Protein AF-A0A497DBG1-F1 (afdb_monomer)

pLDDT: mean 91.5, std 8.13, range [53.25, 97.5]

Mean predicted aligned error: 3.63 Å

Foldseek 3Di:
DDDDFPDWDQDPVGIETEAEDADPPDDDDPDPVCCVVPVPYHYYYDYPVCPVVVVPVD

Secondary structure (DSSP, 8-stat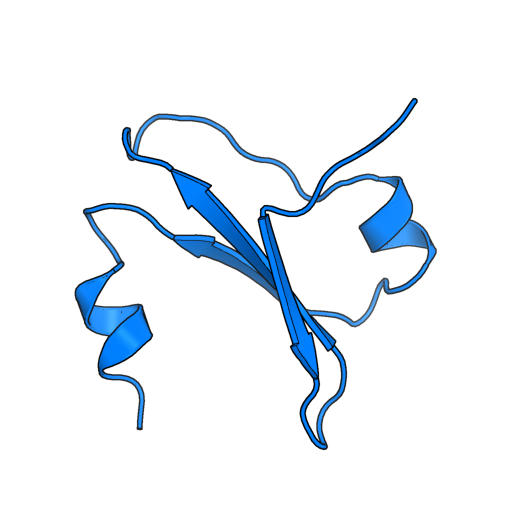e):
-----SEEEEETTEEEEEEE-SSTT------HHHHHH-TTSEEEEE-TTTHHHHHH--

Radius of gyration: 11.98 Å; Cα contacts (8 Å, |Δi|>4): 68; chains: 1; bounding box: 32×16×30 Å

Solvent-accessible surface area (backbone atoms only — not comparable to full-atom values): 3845 Å² total; per-residue (Å²): 132,91,77,84,69,82,42,78,48,82,52,101,92,44,50,37,38,37,40,79,39,85,52,75,85,60,87,82,72,82,47,70,64,52,48,68,77,42,67,86,41,51,77,48,80,42,23,79,89,47,43,66,60,66,77,62,71,126

Sequence (58 aa):
NNQEIDWIEETEKGLNAFEIKWNPKSKARVPSQWQKAYGYSHFQVIDSENFLDFITDT

Nearest PDB structures (foldseek):
  6bm9-assembly2_C  TM=4.088E-01  e=9.997E-01  Escherichia coli
  2bh1-assembly2_Y  TM=4.552E-01  e=3.010E+00  Vibrio cholerae
  6bm9-assembly1_B  TM=4.106E-01  e=1.411E+00  Escherichia coli
  6bm9-assembly2_D  TM=4.104E-01  e=1.735E+00  Escherichia coli
  6bm9-assembly1_A  TM=4.082E-01  e=2.133E+00  Escherichia coli

Structure (mmCIF, N/CA/C/O backbone):
data_AF-A0A497DBG1-F1
#
_entry.id   AF-A0A497DBG1-F1
#
loop_
_atom_site.group_PDB
_atom_site.id
_atom_site.type_symbol
_atom_site.label_atom_id
_atom_site.label_alt_id
_atom_site.label_comp_id
_atom_site.label_asym_id
_atom_site.label_entity_id
_atom_site.label_seq_id
_atom_site.pdbx_PDB_ins_code
_atom_site.Cartn_x
_atom_site.Cartn_y
_atom_site.Cartn_z
_atom_site.occupancy
_atom_site.B_iso_or_equiv
_atom_site.auth_seq_id
_atom_site.auth_comp_id
_atom_site.auth_asym_id
_atom_site.auth_atom_id
_atom_site.pdbx_PDB_model_num
ATOM 1 N N . ASN A 1 1 ? 16.557 2.251 3.625 1.00 58.50 1 ASN A N 1
ATOM 2 C CA . ASN A 1 1 ? 15.274 1.996 4.316 1.00 58.50 1 ASN A CA 1
ATOM 3 C C . ASN A 1 1 ? 14.571 0.853 3.625 1.00 58.50 1 ASN A C 1
ATOM 5 O O . ASN A 1 1 ? 14.304 0.971 2.435 1.00 58.50 1 ASN A O 1
ATOM 9 N N . ASN A 1 2 ? 14.305 -0.229 4.347 1.00 72.12 2 ASN A N 1
ATOM 10 C CA . ASN A 1 2 ? 13.533 -1.357 3.833 1.00 72.12 2 ASN A CA 1
ATOM 11 C C . ASN A 1 2 ? 12.061 -0.946 3.884 1.00 72.12 2 ASN A C 1
ATOM 13 O O . ASN A 1 2 ? 11.570 -0.612 4.959 1.00 72.12 2 ASN A O 1
ATOM 17 N N . GLN A 1 3 ? 11.417 -0.844 2.724 1.00 83.56 3 GLN A N 1
ATOM 18 C CA . GLN A 1 3 ? 9.994 -0.531 2.635 1.00 83.56 3 GLN A CA 1
ATOM 19 C C . GLN A 1 3 ? 9.282 -1.813 2.225 1.00 83.56 3 GLN A C 1
ATOM 21 O O . GLN A 1 3 ? 9.608 -2.376 1.182 1.00 83.56 3 GLN A O 1
ATOM 26 N N . GLU A 1 4 ? 8.396 -2.278 3.092 1.00 91.25 4 GLU A N 1
ATOM 27 C CA . GLU A 1 4 ? 7.588 -3.477 2.904 1.00 91.25 4 GLU A CA 1
ATOM 28 C C . GLU A 1 4 ? 6.313 -3.141 2.124 1.00 91.25 4 GLU A C 1
ATOM 30 O O . GLU A 1 4 ? 5.876 -1.987 2.102 1.00 91.25 4 GLU A O 1
ATOM 35 N N . ILE A 1 5 ? 5.773 -4.154 1.454 1.00 94.06 5 ILE A N 1
ATOM 36 C CA . ILE A 1 5 ? 4.420 -4.192 0.906 1.00 94.06 5 ILE A CA 1
ATOM 37 C C . ILE A 1 5 ? 3.860 -5.540 1.344 1.00 94.06 5 ILE A C 1
ATOM 39 O O . ILE A 1 5 ? 4.506 -6.559 1.090 1.00 94.06 5 ILE A O 1
ATOM 43 N N . ASP A 1 6 ? 2.692 -5.539 1.981 1.00 95.94 6 ASP A N 1
ATOM 44 C CA . ASP A 1 6 ? 2.096 -6.757 2.542 1.00 95.94 6 ASP A CA 1
ATOM 45 C C . ASP A 1 6 ? 1.763 -7.786 1.447 1.00 95.94 6 ASP A C 1
ATOM 47 O O . ASP A 1 6 ? 1.955 -8.989 1.632 1.00 95.94 6 ASP A O 1
ATOM 51 N N . TRP A 1 7 ? 1.282 -7.321 0.288 1.00 95.88 7 TRP A N 1
ATOM 52 C CA . TRP A 1 7 ? 0.925 -8.180 -0.841 1.00 95.88 7 TRP A CA 1
ATOM 53 C C . TRP A 1 7 ? 1.126 -7.479 -2.193 1.00 95.88 7 TRP A C 1
ATOM 55 O O . TRP A 1 7 ? 0.707 -6.340 -2.394 1.00 95.88 7 TRP A O 1
ATOM 65 N N . ILE A 1 8 ? 1.764 -8.179 -3.135 1.00 95.38 8 ILE A N 1
ATOM 66 C CA . ILE A 1 8 ? 1.876 -7.797 -4.547 1.00 95.38 8 ILE A CA 1
ATOM 67 C C . ILE A 1 8 ? 1.194 -8.859 -5.414 1.00 95.38 8 ILE A C 1
ATOM 69 O O . ILE A 1 8 ? 1.421 -10.056 -5.225 1.00 95.38 8 ILE A O 1
ATOM 73 N N . GLU A 1 9 ? 0.412 -8.415 -6.391 1.00 94.81 9 GLU A N 1
ATOM 74 C CA . GLU A 1 9 ? -0.209 -9.252 -7.417 1.00 94.81 9 GLU A CA 1
ATOM 75 C C . GLU A 1 9 ? 0.256 -8.820 -8.815 1.00 94.81 9 GLU A C 1
ATOM 77 O O . GLU A 1 9 ? 0.432 -7.629 -9.082 1.00 94.81 9 GLU A O 1
ATOM 82 N N . GLU A 1 10 ? 0.450 -9.785 -9.715 1.00 94.69 10 GLU A N 1
ATOM 83 C CA . GLU A 1 10 ? 0.750 -9.547 -11.128 1.00 94.69 10 GLU A CA 1
ATOM 84 C C . GLU A 1 10 ? -0.433 -9.971 -12.001 1.00 94.69 10 GLU A C 1
ATOM 86 O O . GLU A 1 10 ? -0.975 -11.066 -11.860 1.00 94.69 10 GLU A O 1
ATOM 91 N N . THR A 1 11 ? -0.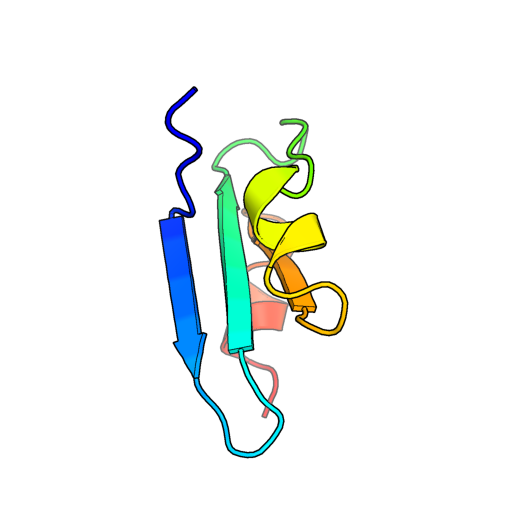810 -9.097 -12.930 1.00 91.12 11 THR A N 1
ATOM 92 C CA . THR A 1 11 ? -1.873 -9.323 -13.913 1.00 91.12 11 THR A CA 1
ATOM 93 C C . THR A 1 11 ? -1.374 -8.958 -15.310 1.00 91.12 11 THR A C 1
ATOM 95 O O . THR A 1 11 ? -0.336 -8.313 -15.460 1.00 91.12 11 THR A O 1
ATOM 98 N N . GLU A 1 12 ? -2.150 -9.261 -16.354 1.00 92.44 12 GLU A N 1
ATOM 99 C CA . GLU A 1 12 ? -1.839 -8.802 -17.720 1.00 92.44 12 GLU A CA 1
ATOM 100 C C . GLU A 1 12 ? -1.751 -7.267 -17.842 1.00 92.44 12 GLU A C 1
ATOM 102 O O . GLU A 1 12 ? -1.117 -6.749 -18.760 1.00 92.44 12 GLU A O 1
ATOM 107 N N . LYS A 1 13 ? -2.371 -6.523 -16.913 1.00 88.62 13 LYS A N 1
ATOM 108 C CA . LYS A 1 13 ? -2.339 -5.052 -16.864 1.00 88.62 13 LYS A CA 1
ATOM 109 C C . LYS A 1 13 ? -1.131 -4.503 -16.092 1.00 88.62 13 LYS A C 1
ATOM 111 O O . LYS A 1 13 ? -0.935 -3.289 -16.077 1.00 88.62 13 LYS A O 1
ATOM 116 N N . GLY A 1 14 ? -0.328 -5.368 -15.471 1.00 91.25 14 GLY A N 1
ATOM 117 C CA . GLY A 1 14 ? 0.837 -5.010 -14.666 1.00 91.25 14 GLY A CA 1
ATOM 118 C C . GLY A 1 14 ? 0.695 -5.390 -13.192 1.00 91.25 14 GLY A C 1
ATOM 119 O O . GLY A 1 14 ? -0.089 -6.270 -12.831 1.00 91.25 14 GLY A O 1
ATOM 120 N N . LEU A 1 15 ? 1.490 -4.725 -12.349 1.00 94.88 15 LEU A N 1
ATOM 121 C CA . LEU A 1 15 ? 1.570 -4.990 -10.913 1.00 94.88 15 LEU A CA 1
ATOM 122 C C . LEU A 1 15 ? 0.556 -4.166 -10.112 1.00 94.88 15 LEU A C 1
ATOM 124 O O . LEU A 1 15 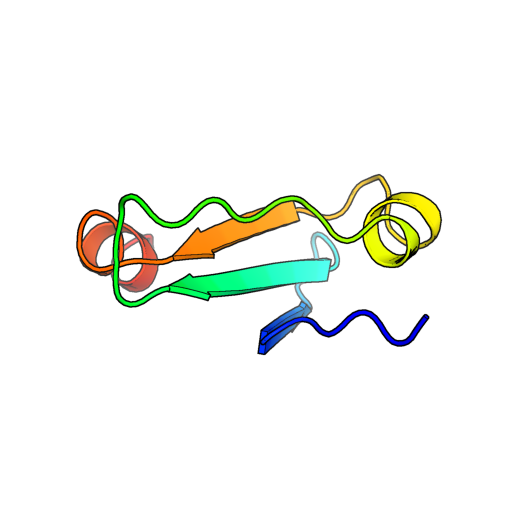? 0.401 -2.963 -10.341 1.00 94.88 15 LEU A O 1
ATOM 128 N N . ASN A 1 16 ? -0.036 -4.807 -9.108 1.00 94.69 16 ASN A N 1
ATOM 129 C CA . ASN A 1 16 ? -0.852 -4.189 -8.070 1.00 94.69 16 ASN A CA 1
ATOM 130 C C . ASN A 1 16 ? -0.202 -4.434 -6.704 1.00 94.69 16 ASN A C 1
ATOM 132 O O . ASN A 1 16 ? 0.290 -5.529 -6.435 1.00 94.69 16 ASN A O 1
ATOM 136 N N . ALA A 1 17 ? -0.193 -3.418 -5.847 1.00 95.81 17 ALA A N 1
ATOM 137 C CA . ALA A 1 17 ? 0.296 -3.511 -4.478 1.00 95.81 17 ALA A CA 1
ATOM 138 C C . ALA A 1 17 ? -0.816 -3.199 -3.479 1.00 95.81 17 ALA A C 1
ATOM 140 O O . ALA A 1 17 ? -1.605 -2.269 -3.671 1.00 95.81 17 ALA A O 1
ATOM 141 N N . PHE A 1 18 ? -0.821 -3.944 -2.381 1.00 96.12 18 PHE A N 1
ATOM 142 C CA . PHE A 1 18 ? -1.825 -3.841 -1.339 1.00 96.12 18 PHE A CA 1
ATOM 143 C C . PHE A 1 18 ? -1.172 -3.709 0.031 1.00 96.12 18 PHE A C 1
ATOM 145 O O . PHE A 1 18 ? -0.194 -4.389 0.345 1.00 96.12 18 PHE A O 1
ATOM 152 N N . GLU A 1 19 ? -1.752 -2.839 0.848 1.00 97.12 19 GLU A N 1
ATOM 153 C CA . GLU A 1 19 ? -1.428 -2.687 2.261 1.00 97.12 19 GLU A CA 1
ATOM 154 C C . GLU A 1 19 ? -2.659 -3.052 3.088 1.00 97.12 19 GLU A C 1
ATOM 156 O O . GLU A 1 19 ? -3.735 -2.490 2.871 1.00 97.12 19 GLU A O 1
ATOM 161 N N . ILE A 1 20 ? -2.513 -3.948 4.059 1.00 96.75 20 ILE A N 1
ATOM 162 C CA . ILE A 1 20 ? -3.635 -4.440 4.859 1.00 96.75 20 ILE A CA 1
ATOM 163 C C . ILE A 1 20 ? -3.599 -3.774 6.234 1.00 96.75 20 ILE A C 1
ATOM 165 O O . ILE A 1 20 ? -2.607 -3.821 6.967 1.00 96.75 20 ILE A O 1
ATOM 169 N N . LYS A 1 21 ? -4.703 -3.129 6.620 1.00 96.06 21 LYS A N 1
ATOM 170 C CA . LYS A 1 21 ? -4.833 -2.435 7.904 1.00 96.06 21 LYS A CA 1
ATOM 171 C C . LYS A 1 21 ? -6.041 -2.923 8.674 1.00 96.06 21 LYS A C 1
ATOM 173 O O . LYS A 1 21 ? -7.139 -3.030 8.150 1.00 96.06 21 LYS A O 1
ATOM 178 N N . TRP A 1 22 ? -5.847 -3.147 9.976 1.00 95.69 22 TRP A N 1
ATOM 179 C CA . TRP A 1 22 ? -6.969 -3.503 10.840 1.00 95.69 22 TRP A CA 1
ATOM 180 C C . TRP A 1 22 ? -7.770 -2.290 11.328 1.00 95.69 22 TRP A C 1
ATOM 182 O O . TRP A 1 22 ? -8.969 -2.376 11.549 1.00 95.69 22 TRP A O 1
ATOM 192 N N . ASN A 1 23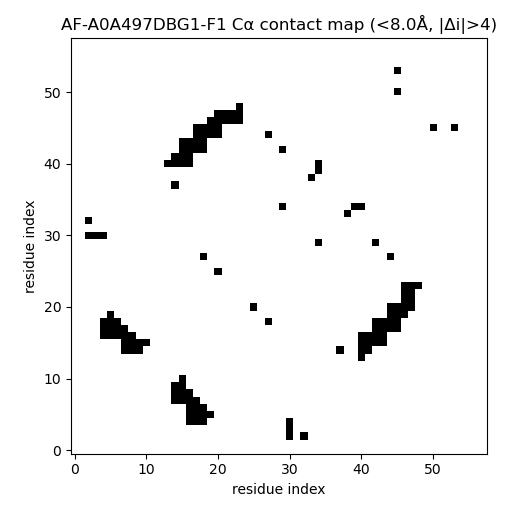 ? -7.105 -1.141 11.491 1.00 95.69 23 ASN A N 1
ATOM 193 C CA . ASN A 1 23 ? -7.753 0.119 11.846 1.00 95.69 23 ASN A CA 1
ATOM 194 C C . ASN A 1 23 ? -7.961 0.967 10.578 1.00 95.69 23 ASN A C 1
ATOM 196 O O . ASN A 1 23 ? -6.955 1.454 10.055 1.00 95.69 23 ASN A O 1
ATOM 200 N N . PRO A 1 24 ? -9.209 1.242 10.156 1.00 93.94 24 PRO A N 1
ATOM 201 C CA . PRO A 1 24 ? -9.504 2.082 8.985 1.00 93.94 24 PRO A CA 1
ATOM 202 C C . PRO A 1 24 ? -8.966 3.514 9.092 1.00 93.94 24 PRO A C 1
ATOM 204 O O . PRO A 1 24 ? -8.697 4.195 8.109 1.00 93.94 24 PRO A O 1
ATOM 207 N N . LYS A 1 25 ? -8.734 4.000 10.318 1.00 94.44 25 LYS A N 1
ATOM 208 C CA . LYS A 1 25 ? -8.147 5.330 10.556 1.00 94.44 25 LYS A CA 1
ATOM 209 C C . LYS A 1 25 ? -6.622 5.340 10.442 1.00 94.44 25 LYS A C 1
ATOM 211 O O . LYS A 1 25 ? -6.004 6.400 10.581 1.00 94.44 25 LYS A O 1
ATOM 216 N N . SER A 1 26 ? -5.998 4.175 10.266 1.00 93.75 26 SER A N 1
ATOM 217 C CA . SER A 1 26 ? -4.554 4.066 10.096 1.00 93.75 26 SER A CA 1
ATOM 218 C C . SER A 1 26 ? -4.141 4.678 8.765 1.00 93.75 26 SER A C 1
ATOM 220 O O . SER A 1 26 ? -4.680 4.352 7.713 1.00 93.75 26 SER A O 1
ATOM 222 N N . LYS A 1 27 ? -3.150 5.567 8.799 1.00 87.38 27 LYS A N 1
ATOM 223 C CA . LYS A 1 27 ? -2.635 6.189 7.581 1.00 87.38 27 LYS A CA 1
ATOM 224 C C . LYS A 1 27 ? -1.585 5.280 6.959 1.00 87.38 27 LYS A C 1
ATOM 226 O O . LYS A 1 27 ? -0.522 5.091 7.545 1.00 87.38 27 LYS A O 1
ATOM 231 N N . ALA A 1 28 ? -1.845 4.815 5.747 1.00 91.31 28 ALA A N 1
ATOM 232 C CA . ALA A 1 28 ? -0.836 4.235 4.874 1.00 91.31 28 ALA A CA 1
ATOM 233 C C . ALA A 1 28 ? -0.517 5.215 3.737 1.00 91.31 28 ALA A C 1
ATOM 235 O O . ALA A 1 28 ? -1.360 6.003 3.308 1.00 91.31 28 ALA A O 1
ATOM 236 N N . ARG A 1 29 ? 0.736 5.215 3.286 1.00 90.12 29 ARG A N 1
ATOM 237 C CA . ARG A 1 29 ? 1.174 5.960 2.101 1.00 90.12 29 ARG A CA 1
ATOM 238 C C . ARG A 1 29 ? 1.885 4.988 1.188 1.00 90.12 29 ARG A C 1
ATOM 240 O O . ARG A 1 29 ? 2.578 4.107 1.687 1.00 90.12 29 ARG A O 1
ATOM 247 N N . VAL A 1 30 ? 1.772 5.216 -0.116 1.00 92.00 30 VAL A N 1
ATOM 248 C CA . VAL A 1 30 ? 2.527 4.438 -1.095 1.00 92.00 30 VAL A CA 1
ATOM 249 C C . VAL A 1 30 ? 4.026 4.486 -0.756 1.00 92.00 30 VAL A C 1
ATOM 251 O O . VAL A 1 30 ? 4.576 5.580 -0.556 1.00 92.00 30 VAL A O 1
ATOM 254 N N . PRO A 1 31 ? 4.703 3.329 -0.661 1.00 92.81 31 PRO A N 1
ATOM 255 C CA . PRO A 1 31 ? 6.140 3.291 -0.459 1.00 92.81 31 PRO A CA 1
ATOM 256 C C . PRO A 1 31 ? 6.882 4.066 -1.553 1.00 92.81 31 PRO A C 1
ATOM 258 O O . PRO A 1 31 ? 6.663 3.869 -2.748 1.00 92.81 31 PRO A O 1
ATOM 261 N N . SER A 1 32 ? 7.810 4.941 -1.170 1.00 92.62 32 SER A N 1
ATOM 262 C CA . SER A 1 32 ? 8.503 5.816 -2.124 1.00 92.62 32 SER A CA 1
ATOM 263 C C .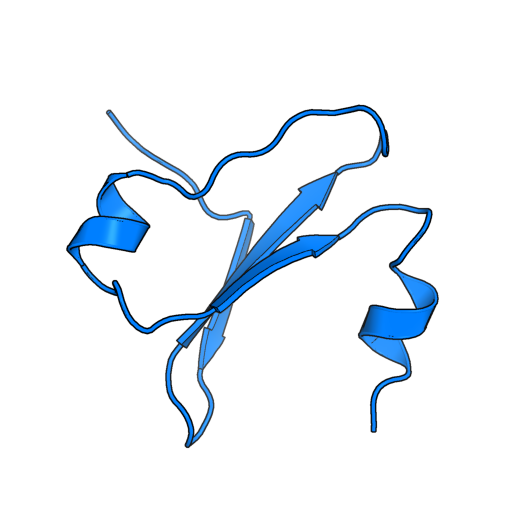 SER A 1 32 ? 9.402 5.052 -3.097 1.00 92.62 32 SER A C 1
ATOM 265 O O . SER A 1 32 ? 9.639 5.520 -4.207 1.00 92.62 32 SER A O 1
ATOM 267 N N . GLN A 1 33 ? 9.906 3.878 -2.704 1.00 92.06 33 GLN A N 1
ATOM 268 C CA . GLN A 1 33 ? 10.657 2.998 -3.608 1.00 92.06 33 GLN A CA 1
ATOM 269 C C . GLN A 1 33 ? 9.740 2.298 -4.610 1.00 92.06 33 GLN A C 1
ATOM 271 O O . GLN A 1 33 ? 10.089 2.233 -5.784 1.00 92.06 33 GLN A O 1
ATOM 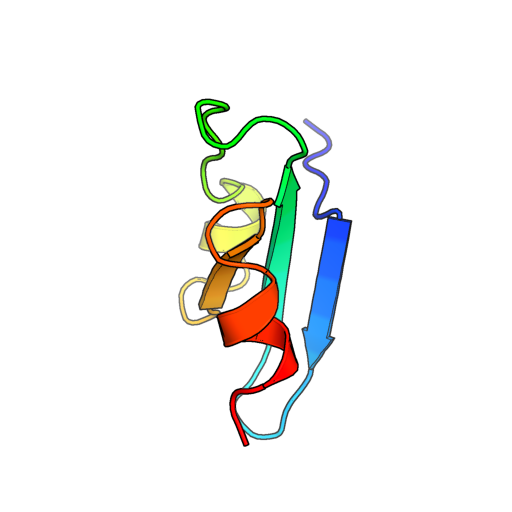276 N N . TRP A 1 34 ? 8.557 1.861 -4.171 1.00 92.62 34 TRP A N 1
ATOM 277 C CA . TRP A 1 34 ? 7.539 1.290 -5.050 1.00 92.62 34 TRP A CA 1
ATOM 278 C C . TRP A 1 34 ? 7.096 2.299 -6.101 1.00 92.62 34 TRP A C 1
ATOM 280 O O . TRP A 1 34 ? 7.186 2.025 -7.290 1.00 92.62 34 TRP A O 1
ATOM 290 N N . GLN A 1 35 ? 6.750 3.518 -5.678 1.00 92.69 35 GLN A N 1
ATOM 291 C CA . GLN A 1 35 ? 6.351 4.584 -6.596 1.00 92.69 35 GLN A CA 1
ATOM 292 C C . GLN A 1 35 ? 7.452 4.939 -7.610 1.00 92.69 35 GLN A C 1
ATOM 294 O O . GLN A 1 35 ? 7.154 5.273 -8.752 1.00 92.69 35 GLN A O 1
ATOM 299 N N . LYS A 1 36 ? 8.731 4.868 -7.217 1.00 92.81 36 LYS A N 1
ATOM 300 C CA . LYS A 1 36 ? 9.858 5.110 -8.131 1.00 92.81 36 LYS A CA 1
ATOM 301 C C . LYS A 1 36 ? 10.076 3.970 -9.126 1.00 92.81 36 LYS A C 1
ATOM 303 O O . LYS A 1 36 ? 10.369 4.249 -10.282 1.00 92.81 36 LYS A O 1
ATOM 308 N N . ALA A 1 37 ? 9.982 2.719 -8.679 1.00 92.19 37 ALA A N 1
ATOM 309 C CA . ALA A 1 37 ? 10.223 1.546 -9.520 1.00 92.19 37 ALA A CA 1
ATOM 310 C C . ALA A 1 37 ? 9.028 1.227 -10.433 1.00 92.19 37 ALA A C 1
ATOM 312 O O . ALA A 1 37 ? 9.210 0.851 -11.587 1.00 92.19 37 ALA A O 1
ATOM 313 N N . TYR A 1 38 ? 7.813 1.433 -9.928 1.00 91.00 38 TYR A N 1
ATOM 314 C CA . TYR A 1 38 ? 6.556 1.026 -10.544 1.00 91.00 38 TYR A CA 1
ATOM 315 C C . TYR A 1 38 ? 5.545 2.177 -10.522 1.00 91.00 38 TYR A C 1
ATOM 317 O O . TYR A 1 38 ? 4.422 2.030 -10.057 1.00 91.00 38 TYR A O 1
ATOM 325 N N . GLY A 1 39 ? 5.922 3.357 -11.018 1.00 84.38 39 GLY A N 1
ATOM 326 C CA . GLY A 1 39 ? 5.078 4.562 -10.938 1.00 84.38 39 GLY A CA 1
ATOM 327 C C . GLY A 1 39 ? 3.702 4.470 -11.615 1.00 84.38 39 GLY A C 1
ATOM 328 O O . GLY A 1 39 ? 2.835 5.285 -11.315 1.00 84.38 39 GLY A O 1
ATOM 329 N N . TYR A 1 40 ? 3.493 3.481 -12.491 1.00 85.44 40 TYR A N 1
ATOM 330 C CA . TYR A 1 40 ? 2.209 3.192 -13.144 1.00 85.44 40 TYR A CA 1
ATOM 331 C C . TYR A 1 40 ? 1.401 2.076 -12.462 1.00 85.44 40 TYR A C 1
ATOM 333 O O . TYR A 1 40 ? 0.299 1.771 -12.906 1.00 85.44 40 TYR A O 1
ATOM 341 N N . SER A 1 41 ? 1.950 1.443 -11.422 1.00 86.94 41 SER A N 1
ATOM 342 C CA . SER A 1 41 ? 1.270 0.378 -10.677 1.00 86.94 41 SER A CA 1
ATOM 343 C C . SER A 1 41 ? 0.187 0.929 -9.757 1.00 86.94 41 SER A C 1
ATOM 345 O O . SER A 1 41 ? 0.259 2.070 -9.286 1.00 86.94 41 SER A O 1
ATOM 347 N N . HIS A 1 42 ? -0.812 0.098 -9.477 1.00 91.69 42 HIS A N 1
ATOM 348 C CA . HIS A 1 42 ? -1.846 0.420 -8.507 1.00 91.69 42 HIS A CA 1
ATOM 349 C C . HIS A 1 42 ? -1.339 0.201 -7.073 1.00 91.69 42 HIS A C 1
ATOM 351 O O . HIS A 1 42 ? -0.584 -0.736 -6.814 1.00 91.69 42 HIS A O 1
ATOM 357 N N . PHE A 1 43 ? -1.770 1.054 -6.141 1.00 94.62 43 PHE A N 1
ATOM 358 C CA . PHE A 1 43 ? -1.562 0.863 -4.705 1.00 94.62 43 PHE A CA 1
ATOM 359 C C . PHE A 1 43 ? -2.877 1.104 -3.964 1.00 94.62 43 PHE A C 1
ATOM 361 O O . PHE A 1 43 ? -3.419 2.212 -4.028 1.00 94.62 43 PHE A O 1
ATOM 368 N N . GLN A 1 44 ? -3.356 0.094 -3.243 1.00 95.38 44 GLN A N 1
ATOM 369 C CA . GLN A 1 44 ? -4.609 0.139 -2.493 1.00 95.38 44 GLN A CA 1
ATOM 370 C C . GLN A 1 44 ? -4.386 -0.234 -1.028 1.00 95.38 44 GLN A C 1
ATOM 372 O O . GLN A 1 44 ? -3.598 -1.114 -0.697 1.00 95.38 44 GLN A O 1
ATOM 377 N N . VAL A 1 45 ? -5.112 0.440 -0.139 1.00 96.50 45 VAL A N 1
ATOM 378 C CA . VAL A 1 45 ? -5.190 0.070 1.276 1.00 96.50 45 VAL A CA 1
ATOM 379 C C . VAL A 1 45 ? -6.482 -0.705 1.480 1.00 96.50 45 VAL A C 1
ATOM 381 O O . VAL A 1 45 ? -7.541 -0.224 1.075 1.00 96.50 45 VAL A O 1
ATOM 384 N N . ILE A 1 46 ? -6.392 -1.885 2.087 1.00 96.94 46 ILE A N 1
ATOM 385 C CA . ILE A 1 46 ? -7.535 -2.736 2.417 1.00 96.94 46 ILE A CA 1
ATOM 386 C C . ILE A 1 46 ? -7.719 -2.733 3.931 1.00 96.94 46 ILE A C 1
ATOM 388 O O . ILE A 1 46 ? -6.773 -2.980 4.683 1.00 96.94 46 ILE A O 1
ATOM 392 N N . ASP A 1 47 ? -8.936 -2.474 4.384 1.00 97.50 47 ASP A N 1
ATOM 393 C CA . ASP A 1 47 ? -9.318 -2.502 5.789 1.00 97.50 47 ASP A CA 1
ATOM 394 C C . ASP A 1 47 ? -10.753 -3.013 5.970 1.00 97.50 47 ASP A C 1
ATOM 396 O O . ASP A 1 47 ? -11.410 -3.451 5.026 1.00 97.50 47 ASP A O 1
ATOM 400 N N . SER A 1 48 ? -11.252 -3.001 7.207 1.00 97.06 48 SER A N 1
ATOM 401 C CA . SER A 1 48 ? -12.589 -3.513 7.520 1.00 97.06 48 SER A CA 1
ATOM 402 C C . SER A 1 48 ? -13.739 -2.783 6.814 1.00 97.06 48 SER A C 1
ATOM 404 O O . SER A 1 48 ? -14.833 -3.335 6.763 1.00 97.06 48 SER A O 1
ATOM 406 N N . GLU A 1 49 ? -13.537 -1.551 6.335 1.00 97.19 49 GLU A N 1
ATOM 407 C CA . GLU A 1 49 ? -14.570 -0.752 5.664 1.00 97.19 49 GLU A CA 1
ATOM 408 C C . GLU A 1 49 ? -14.692 -1.094 4.174 1.00 97.19 49 GLU A C 1
ATOM 410 O O . GLU A 1 49 ? -15.797 -1.025 3.645 1.00 97.19 49 GLU A O 1
ATOM 415 N N . ASN A 1 50 ? -13.602 -1.499 3.508 1.00 96.00 50 ASN A N 1
ATOM 416 C CA . ASN A 1 50 ? -13.594 -1.790 2.065 1.00 96.00 50 ASN A CA 1
ATOM 417 C C . ASN A 1 50 ? -13.269 -3.252 1.701 1.00 96.00 50 ASN A C 1
ATOM 419 O O . ASN A 1 50 ? -13.251 -3.600 0.521 1.00 96.00 50 ASN A O 1
ATOM 423 N N 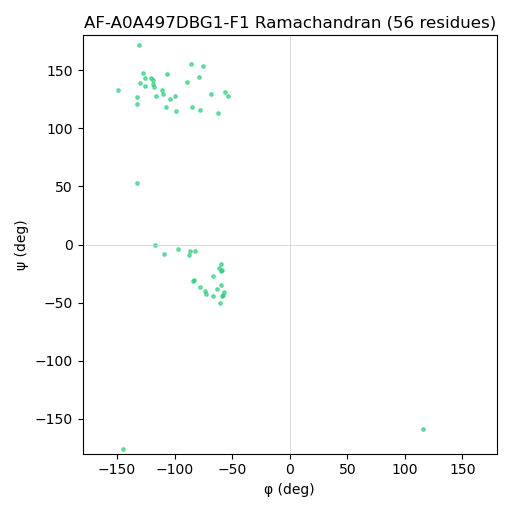. PHE A 1 51 ? -13.023 -4.121 2.688 1.00 95.75 51 PHE A N 1
ATOM 424 C CA . PHE A 1 51 ? -12.656 -5.519 2.445 1.00 95.75 51 PHE A CA 1
ATOM 425 C C . PHE A 1 51 ? -13.694 -6.284 1.618 1.00 95.75 51 PHE A C 1
ATOM 427 O O . PHE A 1 51 ? -13.317 -7.072 0.753 1.00 95.75 51 PHE A O 1
ATOM 434 N N . LEU A 1 52 ? -14.992 -6.071 1.872 1.00 96.31 52 LEU A N 1
ATOM 435 C CA . LEU A 1 52 ? -16.041 -6.786 1.143 1.00 96.31 52 LEU A CA 1
ATOM 436 C C . LEU A 1 52 ? -16.070 -6.380 -0.334 1.00 96.31 52 LEU A C 1
ATOM 438 O O . LEU A 1 52 ? -16.121 -7.259 -1.189 1.00 96.31 52 LEU A O 1
ATOM 442 N N . ASP A 1 53 ? -15.978 -5.082 -0.624 1.00 95.69 53 ASP A N 1
ATOM 443 C CA . ASP A 1 53 ? -15.886 -4.576 -1.997 1.00 95.69 53 ASP A CA 1
ATOM 444 C C . ASP A 1 53 ? -14.657 -5.172 -2.698 1.00 95.69 53 ASP A C 1
ATOM 446 O O . ASP A 1 53 ? -14.768 -5.702 -3.798 1.00 95.69 53 ASP A O 1
ATOM 450 N N . PHE A 1 54 ? -13.509 -5.208 -2.010 1.00 94.19 54 PHE A N 1
ATOM 451 C CA . PHE A 1 54 ? -12.273 -5.783 -2.544 1.00 94.19 54 PHE A CA 1
ATOM 452 C C . PHE A 1 54 ? -12.404 -7.258 -2.965 1.00 94.19 54 PHE A C 1
ATOM 454 O O . PHE A 1 54 ? -11.904 -7.626 -4.022 1.00 94.19 54 PHE A O 1
ATOM 461 N N . ILE A 1 55 ? -13.065 -8.115 -2.174 1.00 93.88 55 ILE A N 1
ATOM 462 C CA . I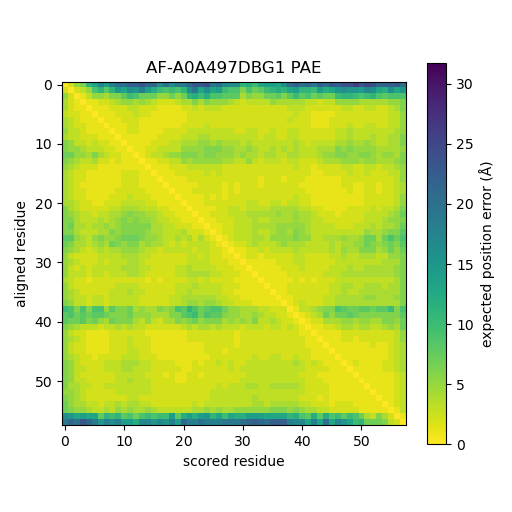LE A 1 55 ? -13.177 -9.554 -2.498 1.00 93.88 55 ILE A CA 1
ATOM 463 C C . ILE A 1 55 ? -14.369 -9.907 -3.398 1.00 93.88 55 ILE A C 1
ATOM 465 O O . ILE A 1 55 ? -14.502 -11.066 -3.793 1.00 93.88 55 ILE A O 1
ATOM 469 N N . THR A 1 56 ? -15.274 -8.960 -3.652 1.00 94.75 56 THR A N 1
ATOM 470 C CA . THR A 1 56 ? -16.485 -9.192 -4.457 1.00 94.75 56 THR A CA 1
ATOM 471 C C . THR A 1 56 ? -16.453 -8.506 -5.817 1.00 94.75 56 THR A C 1
ATOM 473 O O . THR A 1 56 ? -17.315 -8.803 -6.645 1.00 94.75 56 THR A O 1
ATOM 476 N N . ASP A 1 57 ? -15.464 -7.650 -6.082 1.00 79.62 57 ASP A N 1
ATOM 477 C CA . ASP A 1 57 ? -15.261 -7.063 -7.406 1.00 79.62 57 ASP A CA 1
ATOM 478 C C . ASP A 1 57 ? -14.958 -8.190 -8.415 1.00 79.62 57 ASP A C 1
ATOM 480 O O . ASP A 1 57 ? -13.959 -8.903 -8.292 1.00 79.62 57 ASP A O 1
ATOM 484 N N . THR A 1 58 ? -15.882 -8.410 -9.361 1.00 53.25 58 THR A N 1
ATOM 485 C CA . THR A 1 58 ? -15.837 -9.491 -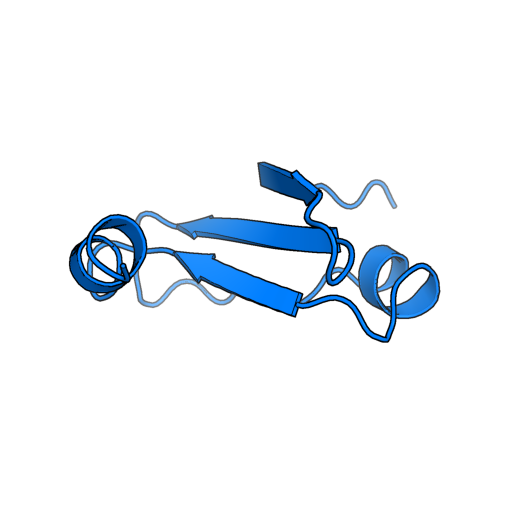10.368 1.00 53.25 58 THR A CA 1
ATOM 486 C C . THR A 1 58 ? -15.824 -8.929 -11.781 1.00 53.25 58 THR A C 1
ATOM 488 O O . THR A 1 58 ? -16.618 -7.998 -12.050 1.00 53.25 58 THR A O 1
#